Protein AF-A0A7Y5HH45-F1 (afdb_monomer_lite)

pLDDT: mean 80.97, std 15.49, range [41.72, 96.31]

Foldseek 3Di:
DPDPPQVQLPDDDPDDDPDDPVPFDDDPAWTADPVVRAIEGEQLAAASVVSSVVCVVCPPPYHYDFDADPVSDTHHVVPVVVVVVVVVVVVVVPDDPPPDDDDDDDD

Radius of gyration: 21.27 Å; chains: 1; bounding box: 61×26×59 Å

Secondary structure (DSSP, 8-state):
------TTTT---SS---S-GGGSEE-SSEEEETTTTEEEEEGGGS-HHHHHHHHHHTTT--EEE--B-TTSPBP-TT-HHHHHHHHHHHHTS----------PPP-

Structure (mmCIF, N/CA/C/O backbone):
data_AF-A0A7Y5HH45-F1
#
_entry.id   AF-A0A7Y5HH45-F1
#
loop_
_atom_site.group_PDB
_atom_site.id
_atom_site.type_symbol
_atom_site.label_atom_id
_atom_site.label_alt_id
_atom_site.label_comp_id
_atom_site.label_asym_id
_atom_site.label_entity_id
_atom_site.label_seq_id
_atom_site.pdbx_PDB_ins_code
_atom_site.Cartn_x
_atom_site.Cartn_y
_atom_site.Cartn_z
_atom_site.occupancy
_atom_site.B_iso_or_equiv
_atom_site.auth_seq_id
_atom_site.auth_comp_id
_atom_site.auth_asym_id
_atom_site.auth_atom_id
_atom_site.pdbx_PDB_model_num
ATOM 1 N N . MET A 1 1 ? -14.572 -6.696 22.165 1.00 41.72 1 MET A N 1
ATOM 2 C CA . MET A 1 1 ? -14.564 -5.295 21.698 1.00 41.72 1 MET A CA 1
ATOM 3 C C . MET A 1 1 ? -14.423 -5.316 20.185 1.00 41.72 1 MET A C 1
ATOM 5 O O . MET A 1 1 ? -13.322 -5.609 19.725 1.00 41.72 1 MET A O 1
ATOM 9 N N . PRO A 1 2 ? -15.499 -5.151 19.396 1.00 46.34 2 PRO A N 1
ATOM 10 C CA . PRO A 1 2 ? -15.341 -5.051 17.954 1.00 46.34 2 PRO A CA 1
ATOM 11 C C . PRO A 1 2 ? -14.611 -3.734 17.682 1.00 46.34 2 PRO A C 1
ATOM 13 O O . PRO A 1 2 ? -15.032 -2.677 18.142 1.00 46.34 2 PRO A O 1
ATOM 16 N N . LYS A 1 3 ? -13.447 -3.829 17.041 1.00 49.97 3 LYS A N 1
ATOM 17 C CA . LYS A 1 3 ? -12.633 -2.684 16.636 1.00 49.97 3 LYS A CA 1
ATOM 18 C C . LYS A 1 3 ? -13.492 -1.882 15.658 1.00 49.97 3 LYS A C 1
ATOM 20 O O . LYS A 1 3 ? -13.762 -2.388 14.571 1.00 49.97 3 LYS A O 1
ATOM 25 N N . GLU A 1 4 ? -13.983 -0.718 16.090 1.00 50.09 4 GLU A N 1
ATOM 26 C CA . GLU A 1 4 ? -14.666 0.272 15.247 1.00 50.09 4 GLU A CA 1
ATOM 27 C C . GLU A 1 4 ? -13.987 0.281 13.885 1.00 50.09 4 GLU A C 1
ATOM 29 O O . GLU A 1 4 ? -12.758 0.353 13.832 1.00 50.09 4 GLU A O 1
ATOM 34 N N . ALA A 1 5 ? -14.773 0.044 12.833 1.00 52.50 5 ALA A N 1
ATOM 35 C CA . ALA A 1 5 ? -14.305 -0.317 11.505 1.00 52.50 5 ALA A CA 1
ATOM 36 C C . ALA A 1 5 ? -13.239 0.670 11.026 1.00 52.50 5 ALA A C 1
ATOM 38 O O . ALA A 1 5 ? -13.542 1.728 10.477 1.00 52.50 5 ALA A O 1
ATOM 39 N N . ALA A 1 6 ? -11.978 0.326 11.275 1.00 61.62 6 ALA A N 1
ATOM 40 C CA . ALA A 1 6 ? -10.879 1.163 10.870 1.00 61.62 6 ALA A CA 1
ATOM 41 C C . ALA A 1 6 ? -10.910 1.207 9.329 1.00 61.62 6 ALA A C 1
ATOM 43 O O . ALA A 1 6 ? -11.129 0.165 8.697 1.00 61.62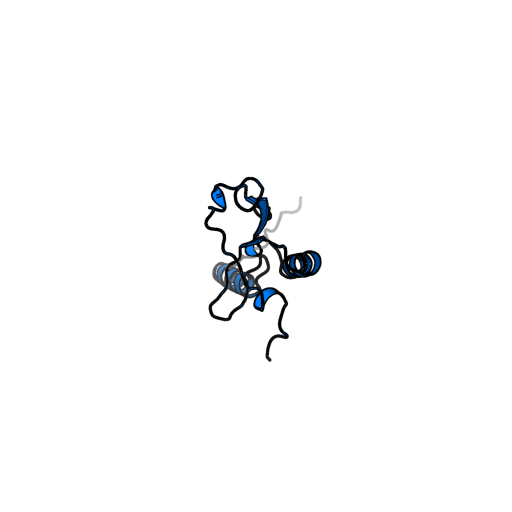 6 ALA A O 1
ATOM 44 N N . PRO A 1 7 ? -10.765 2.395 8.708 1.00 76.94 7 PRO A N 1
ATOM 45 C CA . PRO A 1 7 ? -11.019 2.594 7.278 1.00 76.94 7 PRO A CA 1
ATOM 46 C C . PRO A 1 7 ? -10.288 1.597 6.369 1.00 76.94 7 PRO A C 1
ATOM 48 O O . PRO A 1 7 ? -10.744 1.299 5.267 1.00 76.94 7 PRO A O 1
ATOM 51 N N . LEU A 1 8 ? -9.157 1.060 6.837 1.00 87.50 8 LEU A N 1
ATOM 52 C CA . LEU A 1 8 ? -8.315 0.136 6.086 1.00 87.50 8 LEU A CA 1
ATOM 53 C C . LEU A 1 8 ? -8.908 -1.271 5.959 1.00 87.50 8 LEU A C 1
ATOM 55 O O . LEU A 1 8 ? -8.753 -1.919 4.925 1.00 87.50 8 LEU A O 1
ATOM 59 N N . GLU A 1 9 ? -9.592 -1.758 6.989 1.00 88.06 9 GLU A N 1
ATOM 60 C CA . GLU A 1 9 ? -10.139 -3.114 7.049 1.00 88.06 9 GLU A CA 1
ATOM 61 C C . GLU A 1 9 ? -11.270 -3.316 6.018 1.00 88.06 9 GLU A C 1
ATOM 63 O O . GLU A 1 9 ? -11.467 -4.422 5.510 1.00 88.06 9 GLU A O 1
ATOM 68 N N . GLY A 1 10 ? -11.953 -2.231 5.637 1.00 86.12 10 GLY A N 1
ATOM 69 C CA . GLY A 1 10 ? -12.979 -2.214 4.593 1.00 86.12 10 GLY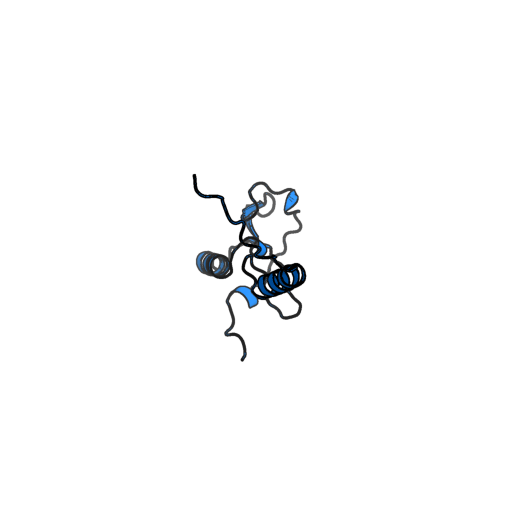 A CA 1
ATOM 70 C C . GLY A 1 10 ? -12.456 -2.089 3.157 1.00 86.12 10 GLY A C 1
ATOM 71 O O . GLY A 1 10 ? -13.243 -2.248 2.223 1.00 86.12 10 GLY A O 1
ATOM 72 N N . ILE A 1 11 ? -11.158 -1.830 2.942 1.00 87.31 11 ILE A N 1
ATOM 73 C CA . ILE A 1 11 ? -10.603 -1.605 1.595 1.00 87.31 11 ILE A CA 1
ATOM 74 C C . ILE A 1 11 ? -10.787 -2.852 0.728 1.00 87.31 11 ILE A C 1
ATOM 76 O O . ILE A 1 11 ? -10.509 -3.977 1.148 1.00 87.31 11 ILE A O 1
ATOM 80 N N . ARG A 1 12 ? -11.210 -2.666 -0.522 1.00 86.88 12 ARG A N 1
ATOM 81 C CA . ARG A 1 12 ? -11.273 -3.729 -1.531 1.00 86.88 12 ARG A CA 1
ATOM 82 C C . ARG A 1 12 ? -10.612 -3.250 -2.812 1.00 86.88 12 ARG A C 1
ATOM 84 O O . ARG A 1 12 ? -10.806 -2.111 -3.223 1.00 86.88 12 ARG A O 1
ATOM 91 N N . ILE A 1 13 ? -9.846 -4.132 -3.447 1.00 88.88 13 ILE A N 1
ATOM 92 C CA . ILE A 1 13 ? -9.290 -3.879 -4.775 1.00 88.88 13 ILE A CA 1
ATOM 93 C C . ILE A 1 13 ? -10.356 -4.302 -5.783 1.00 88.88 13 ILE A C 1
ATOM 95 O O . ILE A 1 13 ? -10.556 -5.494 -6.001 1.00 88.88 13 ILE A O 1
ATOM 99 N N . ALA A 1 14 ? -11.069 -3.329 -6.351 1.00 88.25 14 ALA A N 1
ATOM 100 C CA . ALA A 1 14 ? -12.110 -3.594 -7.345 1.00 88.25 14 ALA A CA 1
ATOM 101 C C . ALA A 1 14 ? -11.524 -4.095 -8.678 1.00 88.25 14 ALA A C 1
ATOM 103 O O . ALA A 1 14 ? -12.088 -4.989 -9.300 1.00 88.25 14 ALA A O 1
ATOM 104 N N . SER A 1 15 ? -10.364 -3.556 -9.070 1.00 89.25 15 SER A N 1
ATOM 105 C CA . SER A 1 15 ? -9.682 -3.885 -10.325 1.00 89.25 15 SER A CA 1
ATOM 106 C C . SER A 1 15 ? -8.213 -4.221 -10.045 1.00 89.25 15 SER A C 1
ATOM 108 O O . SER A 1 15 ? -7.398 -3.303 -9.912 1.00 89.25 15 SER A O 1
ATOM 110 N N . PRO A 1 16 ? -7.854 -5.509 -9.889 1.00 91.06 16 PRO A N 1
ATOM 111 C CA . PRO A 1 16 ? -6.483 -5.905 -9.594 1.00 91.06 16 PRO A CA 1
ATOM 112 C C . PRO A 1 16 ? -5.551 -5.623 -10.777 1.00 91.06 16 PRO A C 1
ATOM 114 O O . PRO A 1 16 ? -5.871 -5.911 -11.928 1.00 91.06 16 PRO A O 1
ATOM 117 N N . CYS A 1 17 ? -4.374 -5.076 -10.479 1.00 90.75 17 CYS A N 1
ATOM 118 C CA . CYS A 1 17 ? -3.299 -4.890 -11.447 1.00 90.75 17 CYS A CA 1
ATOM 119 C C . CYS A 1 17 ? -2.366 -6.109 -11.425 1.00 90.75 17 CYS A C 1
ATOM 121 O O . CYS A 1 17 ? -1.926 -6.527 -10.356 1.00 90.75 17 CYS A O 1
ATOM 123 N N . SER A 1 18 ? -2.050 -6.663 -12.598 1.00 92.00 18 SER A N 1
ATOM 124 C CA . SER A 1 18 ? -1.144 -7.812 -12.757 1.00 92.00 18 SER A CA 1
ATOM 125 C C . SER A 1 18 ? 0.335 -7.426 -12.879 1.00 92.00 18 SER A C 1
ATOM 127 O O . SER A 1 18 ? 1.189 -8.302 -12.992 1.00 92.00 18 SER A O 1
ATOM 129 N N . GLN A 1 19 ? 0.658 -6.129 -12.886 1.00 94.50 19 GLN A N 1
ATOM 130 C CA . GLN A 1 19 ? 2.035 -5.661 -13.029 1.00 94.50 19 GLN A CA 1
ATOM 131 C C . GLN A 1 19 ? 2.865 -5.951 -11.777 1.00 94.50 19 GLN A C 1
ATOM 133 O O . GLN A 1 19 ? 2.400 -5.781 -10.648 1.00 94.50 19 GLN A O 1
ATOM 138 N N . SER A 1 20 ? 4.128 -6.325 -11.990 1.00 93.94 20 SER A N 1
ATOM 139 C CA . SER A 1 20 ? 5.082 -6.496 -10.898 1.00 93.94 20 SER A CA 1
ATOM 140 C C . SER A 1 20 ? 5.416 -5.147 -10.267 1.00 93.94 20 SER A C 1
ATOM 142 O O . SER A 1 20 ? 5.814 -4.215 -10.962 1.00 93.94 20 SER A O 1
ATOM 144 N N . TRP A 1 21 ? 5.295 -5.063 -8.942 1.00 93.25 21 TRP A N 1
ATOM 145 C CA . TRP A 1 21 ? 5.733 -3.906 -8.157 1.00 93.25 21 TRP A CA 1
ATOM 146 C C . TRP A 1 21 ? 7.223 -3.610 -8.359 1.00 93.25 21 TRP A C 1
ATOM 148 O O . TRP A 1 21 ? 7.619 -2.450 -8.471 1.00 93.25 21 TRP A O 1
ATOM 158 N N . ASP A 1 22 ? 8.041 -4.659 -8.463 1.00 94.19 22 ASP A N 1
ATOM 159 C CA . ASP A 1 22 ? 9.497 -4.555 -8.584 1.00 94.19 22 ASP A CA 1
ATOM 160 C C . ASP A 1 22 ? 9.942 -3.940 -9.914 1.00 94.19 22 ASP A C 1
ATOM 162 O O . ASP A 1 22 ? 10.997 -3.319 -9.976 1.00 94.19 22 ASP A O 1
ATOM 166 N N . ALA A 1 23 ? 9.108 -4.045 -10.951 1.00 93.25 23 ALA A N 1
ATOM 167 C CA . ALA A 1 23 ? 9.349 -3.447 -12.262 1.00 93.25 23 ALA A CA 1
ATOM 168 C C . ALA A 1 23 ? 8.873 -1.982 -12.367 1.00 93.25 23 ALA A C 1
ATOM 170 O O . ALA A 1 23 ? 9.068 -1.348 -13.403 1.00 93.25 23 ALA A O 1
ATOM 171 N N . MET A 1 24 ? 8.217 -1.441 -11.334 1.00 94.62 24 MET A N 1
ATOM 172 C CA . MET A 1 24 ? 7.728 -0.059 -11.326 1.00 94.62 24 MET A CA 1
ATOM 173 C C . MET A 1 24 ? 8.805 0.914 -10.834 1.00 94.62 24 MET A C 1
ATOM 175 O O . MET A 1 24 ? 9.596 0.590 -9.950 1.00 94.62 24 MET A O 1
ATOM 179 N N . ALA A 1 25 ? 8.785 2.141 -11.355 1.00 93.81 25 ALA A N 1
ATOM 180 C CA . ALA A 1 25 ? 9.684 3.210 -10.924 1.00 93.81 25 ALA A CA 1
ATOM 181 C C . ALA A 1 25 ? 9.118 3.960 -9.708 1.00 93.81 25 ALA A C 1
ATOM 183 O O . ALA A 1 25 ? 7.928 4.281 -9.673 1.00 93.81 25 ALA A O 1
ATOM 184 N N . GLY A 1 26 ? 9.970 4.267 -8.731 1.00 94.81 26 GLY A N 1
ATOM 185 C CA . GLY A 1 26 ? 9.614 5.007 -7.521 1.00 94.81 26 GLY A CA 1
ATOM 186 C C . GLY A 1 26 ? 10.388 4.507 -6.306 1.00 94.81 26 GLY A C 1
ATOM 187 O O . GLY A 1 26 ? 11.490 3.976 -6.443 1.00 94.81 26 GLY A O 1
ATOM 188 N N . ASP A 1 27 ? 9.805 4.663 -5.122 1.00 94.56 27 ASP A N 1
ATOM 189 C CA . ASP A 1 27 ? 10.419 4.288 -3.849 1.00 94.56 27 ASP A CA 1
ATOM 190 C C . ASP A 1 27 ? 9.690 3.104 -3.179 1.00 94.56 27 ASP A C 1
ATOM 192 O O . ASP A 1 27 ? 8.982 2.326 -3.826 1.00 94.56 27 ASP A O 1
ATOM 196 N N . ALA A 1 28 ? 9.937 2.886 -1.885 1.00 91.81 28 ALA A N 1
ATOM 197 C CA . ALA A 1 28 ? 9.301 1.813 -1.118 1.00 91.81 28 ALA A CA 1
ATOM 198 C C . ALA A 1 28 ? 7.827 2.096 -0.775 1.00 91.81 28 ALA A C 1
ATOM 200 O O . ALA A 1 28 ? 7.084 1.164 -0.490 1.00 91.81 28 ALA A O 1
ATOM 201 N N . ARG A 1 29 ? 7.403 3.362 -0.782 1.00 93.75 29 ARG A N 1
ATOM 202 C CA . ARG A 1 29 ? 6.055 3.805 -0.413 1.00 93.75 29 ARG A CA 1
ATOM 203 C C . ARG A 1 29 ? 5.169 4.002 -1.636 1.00 93.75 29 ARG A C 1
ATOM 205 O O . ARG A 1 29 ? 3.991 3.653 -1.587 1.00 93.75 29 ARG A O 1
ATOM 212 N N . VAL A 1 30 ? 5.699 4.580 -2.709 1.00 95.38 30 VAL A N 1
ATOM 213 C CA . VAL A 1 30 ? 4.938 4.896 -3.916 1.00 95.38 30 VAL A CA 1
ATOM 214 C C . VAL A 1 30 ? 5.738 4.588 -5.171 1.00 95.38 30 VAL A C 1
ATOM 216 O O . VAL A 1 30 ? 6.901 4.968 -5.311 1.00 95.38 30 VAL A O 1
ATOM 219 N N . ARG A 1 31 ? 5.081 3.916 -6.115 1.00 96.31 31 ARG A N 1
ATOM 220 C CA . ARG A 1 31 ? 5.627 3.662 -7.448 1.00 96.31 31 ARG A CA 1
ATOM 221 C C . ARG A 1 31 ? 4.609 3.967 -8.526 1.00 96.31 31 ARG A C 1
ATOM 223 O O . ARG A 1 31 ? 3.406 3.827 -8.317 1.00 96.31 31 ARG A O 1
ATOM 230 N N . PHE A 1 32 ? 5.088 4.369 -9.693 1.00 95.44 32 PHE A N 1
ATOM 231 C CA . PHE A 1 32 ? 4.234 4.626 -10.841 1.00 95.44 32 PHE A CA 1
ATOM 232 C C . PHE A 1 32 ? 4.075 3.365 -11.692 1.00 95.44 32 PHE A C 1
ATOM 234 O O . PHE A 1 32 ? 5.053 2.795 -12.181 1.00 95.44 32 PHE A O 1
ATOM 241 N N . CYS A 1 33 ? 2.828 2.949 -11.913 1.00 95.06 33 CYS A N 1
ATOM 242 C CA . CYS A 1 33 ? 2.510 1.863 -12.830 1.00 95.06 33 CYS A CA 1
ATOM 243 C C . CYS A 1 33 ? 2.198 2.423 -14.221 1.00 95.06 33 CYS A C 1
ATOM 245 O O . CYS A 1 33 ? 1.175 3.083 -14.411 1.00 95.06 33 CYS A O 1
ATOM 247 N N . GLY A 1 34 ? 3.028 2.096 -15.216 1.00 92.50 34 GLY A N 1
ATOM 248 C CA . GLY A 1 34 ? 2.809 2.516 -16.605 1.00 92.50 34 GLY A CA 1
ATOM 249 C C . GLY A 1 34 ? 1.537 1.942 -17.241 1.00 92.50 34 GLY A C 1
ATOM 250 O O . GLY A 1 34 ? 0.891 2.627 -18.028 1.00 92.50 34 GLY A O 1
ATOM 251 N N . ALA A 1 35 ? 1.128 0.725 -16.862 1.00 91.50 35 ALA A N 1
ATOM 252 C CA . ALA A 1 35 ? -0.061 0.073 -17.421 1.00 91.50 35 ALA A CA 1
ATOM 253 C C . ALA A 1 35 ? -1.367 0.709 -16.917 1.00 91.50 35 ALA A C 1
ATOM 255 O O . ALA A 1 35 ? -2.244 1.056 -17.704 1.00 91.50 35 ALA A O 1
ATOM 256 N N . CYS A 1 36 ? -1.489 0.905 -15.600 1.00 89.50 36 CYS A N 1
ATOM 257 C CA . CYS A 1 36 ? -2.661 1.553 -15.006 1.00 89.50 36 CYS A CA 1
ATOM 258 C C . CYS A 1 36 ? -2.621 3.081 -15.130 1.00 89.50 36 CYS A C 1
ATOM 260 O O . CYS A 1 36 ? -3.653 3.724 -14.955 1.00 89.50 36 CYS A O 1
ATOM 262 N N . ARG A 1 37 ? -1.442 3.660 -15.411 1.00 91.69 37 ARG A N 1
ATOM 263 C CA . ARG A 1 37 ? -1.164 5.106 -15.396 1.00 91.69 37 ARG A CA 1
ATOM 264 C C . ARG A 1 37 ? -1.571 5.768 -14.076 1.00 91.69 37 ARG A C 1
ATOM 266 O O . ARG A 1 37 ? -2.136 6.860 -14.054 1.00 91.69 37 ARG A O 1
ATOM 273 N N . LEU A 1 38 ? -1.305 5.078 -12.970 1.00 91.56 38 LEU A N 1
ATOM 274 C CA . LEU A 1 38 ? -1.615 5.516 -11.611 1.00 91.56 38 LEU A CA 1
ATOM 275 C C . LEU A 1 38 ? -0.410 5.289 -10.698 1.00 91.56 38 LEU A C 1
ATOM 277 O O . LEU A 1 38 ? 0.387 4.372 -10.913 1.00 91.56 38 LEU A O 1
ATOM 281 N N . ASN A 1 39 ? -0.335 6.097 -9.642 1.00 94.31 39 ASN A N 1
ATOM 282 C CA . ASN A 1 39 ? 0.534 5.817 -8.509 1.00 94.31 39 ASN A CA 1
ATOM 283 C C . ASN A 1 39 ? -0.052 4.659 -7.701 1.00 94.31 39 ASN A C 1
ATOM 285 O O . ASN A 1 39 ? -1.223 4.689 -7.313 1.00 94.31 39 ASN A O 1
ATOM 289 N N . VAL A 1 40 ? 0.777 3.652 -7.466 1.00 95.06 40 VAL A N 1
ATOM 290 C CA . VAL A 1 40 ? 0.495 2.506 -6.615 1.00 95.06 40 VAL A CA 1
ATOM 291 C C . VAL A 1 40 ? 1.166 2.765 -5.270 1.00 95.06 40 VAL A C 1
ATOM 293 O O . VAL A 1 40 ? 2.377 2.972 -5.208 1.00 95.06 40 VAL A O 1
ATOM 296 N N . TYR A 1 41 ? 0.375 2.785 -4.202 1.00 95.00 41 TYR A N 1
ATOM 297 C 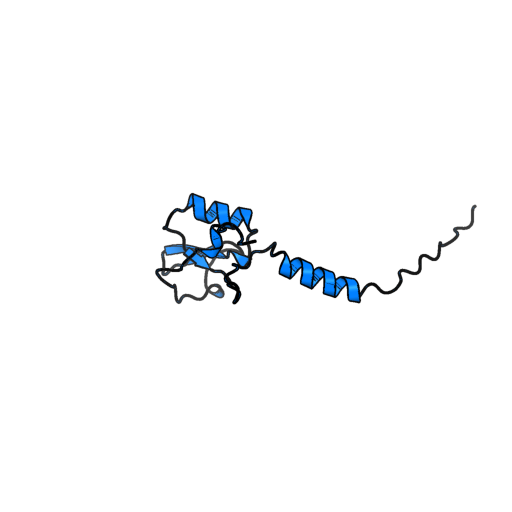CA . TYR A 1 41 ? 0.850 3.042 -2.843 1.00 95.00 41 TYR A CA 1
ATOM 298 C C . TYR A 1 41 ? 0.944 1.738 -2.050 1.00 95.00 41 TYR A C 1
ATOM 300 O O . TYR A 1 41 ? -0.032 0.989 -1.980 1.00 95.00 41 TYR A O 1
ATOM 308 N N . ASP A 1 42 ? 2.092 1.473 -1.432 1.00 95.31 42 ASP A N 1
ATOM 309 C CA . ASP A 1 42 ? 2.264 0.330 -0.535 1.00 95.31 42 ASP A CA 1
ATOM 310 C C . ASP A 1 42 ? 1.872 0.716 0.898 1.00 95.31 42 ASP A C 1
ATOM 312 O O . ASP A 1 42 ? 2.611 1.401 1.609 1.00 95.31 42 ASP A O 1
ATOM 316 N N . LEU A 1 43 ? 0.699 0.257 1.346 1.00 94.00 43 LEU A N 1
ATOM 317 C CA . LEU A 1 43 ? 0.212 0.540 2.700 1.00 94.00 43 LEU A CA 1
ATOM 318 C C . LEU A 1 43 ? 1.063 -0.148 3.773 1.00 94.00 43 LEU A C 1
ATOM 320 O O . LEU A 1 43 ? 1.090 0.310 4.913 1.00 94.00 43 LEU A O 1
ATOM 324 N N . SER A 1 44 ? 1.775 -1.226 3.432 1.00 91.88 44 SER A N 1
ATOM 325 C CA . SER A 1 44 ? 2.674 -1.911 4.364 1.00 91.88 44 SER A CA 1
ATOM 326 C C . SER A 1 44 ? 3.960 -1.121 4.620 1.00 91.88 44 SER A C 1
ATOM 328 O O . SER A 1 44 ? 4.577 -1.298 5.671 1.00 91.88 44 SER A O 1
ATOM 330 N N . ALA A 1 45 ? 4.307 -0.182 3.737 1.00 93.06 45 ALA A N 1
ATOM 331 C CA . ALA A 1 45 ? 5.385 0.784 3.943 1.00 93.06 45 ALA A CA 1
ATOM 332 C C . ALA A 1 45 ? 4.943 2.054 4.702 1.00 93.06 45 ALA A C 1
ATOM 334 O O . ALA A 1 45 ? 5.782 2.890 5.046 1.00 93.06 45 ALA A O 1
ATOM 335 N N . MET A 1 46 ? 3.646 2.206 4.989 1.00 93.31 46 MET A N 1
ATOM 336 C CA . MET A 1 46 ? 3.057 3.377 5.649 1.00 93.31 46 MET A CA 1
ATOM 337 C C . MET A 1 46 ? 2.586 3.035 7.058 1.00 93.31 46 MET A C 1
ATOM 339 O O . MET A 1 46 ? 2.210 1.899 7.340 1.00 93.31 46 MET A O 1
ATOM 343 N N . THR A 1 47 ? 2.588 4.012 7.960 1.00 91.94 47 THR A N 1
ATOM 344 C CA . THR A 1 47 ? 1.900 3.863 9.246 1.00 91.94 47 THR A CA 1
ATOM 345 C C . THR A 1 47 ? 0.387 3.861 9.042 1.00 91.94 47 THR A C 1
ATOM 347 O O . THR A 1 47 ? -0.128 4.339 8.028 1.00 91.94 47 THR A O 1
ATOM 350 N N . ARG A 1 48 ? -0.355 3.335 10.015 1.00 90.25 48 ARG A N 1
ATOM 351 C CA . ARG A 1 48 ? -1.818 3.331 9.974 1.00 90.25 48 ARG A CA 1
ATOM 352 C C . ARG A 1 48 ? -2.446 4.716 9.759 1.00 90.25 48 ARG A C 1
ATOM 354 O O . ARG A 1 48 ? -3.252 4.817 8.836 1.00 90.25 48 ARG A O 1
ATOM 361 N N . PRO A 1 49 ? -2.096 5.775 10.514 1.00 90.69 49 PRO A N 1
ATOM 362 C CA . PRO A 1 49 ? -2.683 7.095 10.284 1.00 90.69 49 PRO A CA 1
ATOM 363 C C . PRO A 1 49 ? -2.371 7.646 8.887 1.00 90.69 49 PRO A C 1
ATOM 365 O O . PRO A 1 49 ? -3.252 8.229 8.258 1.00 90.69 49 PRO A O 1
ATOM 368 N N . GLU A 1 50 ? -1.161 7.420 8.367 1.00 92.00 50 GLU A N 1
ATOM 369 C CA . GLU A 1 50 ? -0.793 7.837 7.008 1.00 92.00 50 GLU A CA 1
ATOM 370 C C . GLU A 1 50 ? -1.607 7.089 5.945 1.00 92.00 50 GLU A C 1
ATOM 372 O O . GLU A 1 50 ? -2.070 7.693 4.978 1.00 92.00 50 GLU A O 1
ATOM 377 N N . ALA A 1 51 ? -1.782 5.774 6.107 1.00 92.19 51 ALA A N 1
ATOM 378 C CA . ALA A 1 51 ? -2.562 4.952 5.187 1.00 92.19 51 ALA A CA 1
ATOM 379 C C . ALA A 1 51 ? -4.043 5.359 5.192 1.00 92.19 51 ALA A C 1
ATOM 381 O O . ALA A 1 51 ? -4.670 5.454 4.140 1.00 92.19 51 ALA A O 1
ATOM 382 N N . GLU A 1 52 ? -4.605 5.637 6.368 1.00 91.12 52 GLU A N 1
ATOM 383 C CA . GLU A 1 52 ? -5.992 6.081 6.496 1.00 91.12 52 GLU A CA 1
ATOM 384 C C . GLU A 1 52 ? -6.204 7.483 5.916 1.00 91.12 52 GLU A C 1
ATOM 386 O O . GLU A 1 52 ? -7.211 7.717 5.248 1.00 91.12 52 GLU A O 1
ATOM 391 N N . ALA A 1 53 ? -5.256 8.404 6.120 1.00 91.19 53 ALA A N 1
ATOM 392 C CA . ALA A 1 53 ? -5.288 9.726 5.499 1.00 91.19 53 ALA A CA 1
ATOM 393 C C . ALA A 1 53 ? -5.260 9.623 3.968 1.00 91.19 53 ALA A C 1
ATOM 395 O O . ALA A 1 53 ? -6.121 10.197 3.307 1.00 91.19 53 ALA A O 1
ATOM 396 N N . LEU A 1 54 ? -4.364 8.799 3.414 1.00 90.69 54 LEU A N 1
ATOM 397 C CA . LEU A 1 54 ? -4.279 8.560 1.972 1.00 90.69 54 LEU A CA 1
ATOM 398 C C . LEU A 1 54 ? -5.608 8.063 1.385 1.00 90.69 54 LEU A C 1
ATOM 400 O O . LEU A 1 54 ? -6.022 8.508 0.315 1.00 90.69 54 LEU A O 1
ATOM 404 N N . VAL A 1 55 ? -6.273 7.135 2.073 1.00 88.44 55 VAL A N 1
ATOM 405 C CA . VAL A 1 55 ? -7.546 6.559 1.619 1.00 88.44 55 VAL A CA 1
ATOM 406 C C . VAL A 1 55 ? -8.673 7.589 1.681 1.00 88.44 55 VAL A C 1
ATOM 408 O O . VAL A 1 55 ? -9.470 7.654 0.747 1.00 88.44 55 VAL A O 1
ATOM 411 N N . ARG A 1 56 ? -8.711 8.423 2.729 1.00 87.50 56 ARG A N 1
ATOM 412 C CA . ARG A 1 56 ? -9.682 9.523 2.849 1.00 87.50 56 ARG A CA 1
ATOM 413 C C . ARG A 1 56 ? -9.464 10.620 1.807 1.00 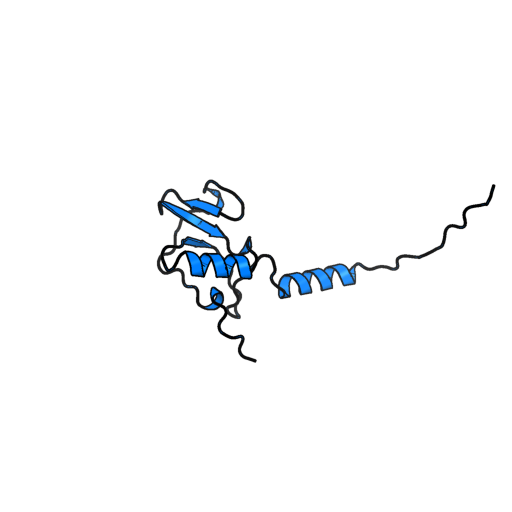87.50 56 ARG A C 1
ATOM 415 O O . ARG A 1 56 ? -10.427 11.128 1.265 1.00 87.50 56 ARG A O 1
ATOM 422 N N . GLU A 1 57 ? -8.221 10.974 1.493 1.00 87.19 57 GLU A N 1
ATOM 423 C CA . GLU A 1 57 ? -7.910 12.055 0.542 1.00 87.19 57 GLU A CA 1
ATOM 424 C C . GLU A 1 57 ? -8.168 11.693 -0.928 1.00 87.19 57 GLU A C 1
ATOM 426 O O . GLU A 1 57 ? -8.245 12.576 -1.785 1.00 87.19 57 GLU A O 1
ATOM 431 N N . ARG A 1 58 ? -8.203 10.398 -1.261 1.00 80.81 58 ARG A N 1
ATOM 432 C CA . ARG A 1 58 ? -8.202 9.910 -2.652 1.00 80.81 58 ARG A CA 1
ATOM 433 C C . ARG A 1 58 ? -9.497 9.209 -3.072 1.00 80.81 58 ARG A C 1
ATOM 435 O O . ARG A 1 58 ? -9.491 8.581 -4.131 1.00 80.81 58 ARG A O 1
ATOM 442 N N . GLU A 1 59 ? -10.556 9.318 -2.260 1.00 65.31 59 GLU A N 1
ATOM 443 C CA . GLU A 1 59 ? -11.929 8.793 -2.430 1.00 65.31 59 GLU A CA 1
ATOM 444 C C . GLU A 1 59 ? -12.194 8.065 -3.768 1.00 65.31 59 GLU A C 1
ATOM 446 O O . GLU A 1 59 ? -12.762 8.603 -4.715 1.00 65.31 59 GLU A O 1
ATOM 451 N N . GLY A 1 60 ? -11.763 6.801 -3.856 1.00 69.38 60 GLY A N 1
ATOM 452 C CA . GLY A 1 60 ? -12.132 5.879 -4.938 1.00 69.38 60 GLY A CA 1
ATOM 453 C C . GLY A 1 60 ? -11.169 5.765 -6.126 1.00 69.38 60 GLY A C 1
ATOM 454 O O . GLY A 1 60 ? -11.196 4.733 -6.796 1.00 69.38 60 GLY A O 1
ATOM 455 N N . ARG A 1 61 ? -10.265 6.725 -6.378 1.00 81.38 61 ARG A N 1
ATOM 456 C CA . ARG A 1 61 ? -9.288 6.638 -7.493 1.00 81.38 61 ARG A CA 1
ATOM 457 C C . ARG A 1 61 ? -7.856 6.414 -7.012 1.00 81.38 61 ARG A C 1
ATOM 459 O O . ARG A 1 61 ? -6.923 7.120 -7.393 1.00 81.38 61 ARG A O 1
ATOM 466 N N . LEU A 1 62 ? -7.695 5.393 -6.178 1.00 88.44 62 LEU A N 1
ATOM 467 C CA . LEU A 1 62 ? -6.440 5.032 -5.531 1.00 88.44 62 LEU A CA 1
ATOM 468 C C . LEU A 1 62 ? -6.026 3.609 -5.921 1.00 88.44 62 LEU A C 1
ATOM 470 O O . LEU A 1 62 ? -6.807 2.671 -5.775 1.00 88.44 62 LEU A O 1
ATOM 474 N N . CYS A 1 63 ? -4.785 3.436 -6.379 1.00 93.19 63 CYS A N 1
ATOM 475 C CA . CYS A 1 63 ? -4.193 2.112 -6.533 1.00 93.19 63 CYS A CA 1
ATOM 476 C C . CYS A 1 63 ? -3.333 1.813 -5.303 1.00 93.19 63 CYS A C 1
ATOM 478 O O . CYS A 1 63 ? -2.456 2.601 -4.950 1.00 93.19 63 CYS A O 1
ATOM 480 N N . VAL A 1 64 ? -3.593 0.690 -4.637 1.00 93.44 64 VAL A N 1
ATOM 481 C CA . VAL A 1 64 ? -2.859 0.282 -3.436 1.00 93.44 64 VAL A CA 1
ATOM 482 C C . VAL A 1 64 ? -2.366 -1.146 -3.549 1.00 93.44 64 VAL A C 1
ATOM 484 O O . VAL A 1 64 ? -2.992 -1.996 -4.182 1.00 93.44 64 VAL A O 1
ATOM 487 N N . ARG A 1 65 ? -1.277 -1.415 -2.842 1.00 92.88 65 ARG A N 1
ATOM 488 C CA . ARG A 1 65 ? -0.822 -2.748 -2.477 1.00 92.88 65 ARG A CA 1
ATOM 489 C C . ARG A 1 65 ? -0.794 -2.834 -0.957 1.00 92.88 65 ARG A C 1
ATOM 491 O O . ARG A 1 65 ? -0.436 -1.876 -0.280 1.00 92.88 65 ARG A O 1
ATOM 498 N N . PHE A 1 66 ? -1.200 -3.976 -0.420 1.00 93.19 66 PHE A N 1
ATOM 499 C CA . PHE A 1 66 ? -1.131 -4.242 1.010 1.00 93.19 66 PHE A CA 1
ATOM 500 C C . PHE A 1 66 ? -1.153 -5.740 1.282 1.00 93.19 66 PHE A C 1
ATOM 502 O O . PHE A 1 66 ? -1.648 -6.530 0.477 1.00 93.19 66 PHE A O 1
ATOM 509 N N . HIS A 1 67 ? -0.682 -6.121 2.464 1.00 91.25 67 HIS A N 1
ATOM 510 C CA . HIS A 1 67 ? -0.873 -7.463 2.992 1.00 91.25 67 HIS A CA 1
ATOM 511 C C . HIS A 1 67 ? -2.043 -7.480 3.981 1.00 91.25 67 HIS A C 1
ATOM 513 O O . HIS A 1 67 ? -2.196 -6.576 4.807 1.00 91.25 67 HIS A O 1
ATOM 519 N N . ARG A 1 68 ? -2.875 -8.523 3.905 1.00 90.12 68 ARG A N 1
ATOM 520 C CA . ARG A 1 68 ? -4.005 -8.740 4.813 1.00 90.12 68 ARG A CA 1
ATOM 521 C C . ARG A 1 68 ? -3.817 -10.048 5.564 1.00 90.12 68 ARG A C 1
ATOM 523 O O . ARG A 1 68 ? -3.519 -11.076 4.963 1.00 90.12 68 ARG A O 1
ATOM 530 N N . ARG A 1 69 ? -3.990 -9.999 6.880 1.00 88.06 69 ARG A N 1
ATOM 531 C CA . ARG A 1 69 ? -3.963 -11.187 7.736 1.00 88.06 69 ARG A CA 1
ATOM 532 C C . ARG A 1 69 ? -5.307 -11.936 7.660 1.00 88.06 69 ARG A C 1
ATOM 534 O O . ARG A 1 69 ? -6.317 -11.309 7.343 1.00 88.06 69 ARG A O 1
ATOM 541 N N . PRO A 1 70 ? -5.363 -13.236 8.013 1.00 87.31 70 PRO A N 1
ATOM 542 C CA . PRO A 1 70 ? -6.627 -13.959 8.170 1.00 87.31 70 PRO A CA 1
ATOM 543 C C . PRO A 1 70 ? -7.690 -13.284 9.053 1.00 87.31 70 PRO A C 1
ATOM 545 O O . PRO A 1 70 ? -8.873 -13.484 8.816 1.00 87.31 70 PRO A O 1
ATOM 548 N N . ASP A 1 71 ? -7.300 -12.456 10.030 1.00 84.75 71 ASP A N 1
ATOM 549 C CA . ASP A 1 71 ? -8.237 -11.691 10.875 1.00 84.75 71 ASP A CA 1
ATOM 550 C C . ASP A 1 71 ? -8.809 -10.428 10.190 1.00 84.75 71 ASP A C 1
ATOM 552 O O . ASP A 1 71 ? -9.538 -9.661 10.813 1.00 84.75 71 ASP A O 1
ATOM 556 N N . GLY A 1 72 ? -8.466 -10.185 8.920 1.00 86.38 72 GLY A N 1
ATOM 557 C CA . GLY A 1 72 ? -8.904 -9.023 8.148 1.00 86.38 72 GLY A CA 1
ATOM 558 C C . GLY A 1 72 ? -8.047 -7.769 8.340 1.00 86.38 72 GLY A C 1
ATOM 559 O O . GLY A 1 72 ? -8.205 -6.808 7.587 1.00 86.38 72 GLY A O 1
ATOM 560 N N . THR A 1 73 ? -7.096 -7.772 9.279 1.00 87.88 73 THR A N 1
ATOM 561 C CA . THR A 1 73 ? -6.247 -6.607 9.556 1.00 87.88 73 THR A CA 1
ATOM 562 C C . THR A 1 73 ? -5.295 -6.336 8.392 1.00 87.88 73 THR A C 1
ATOM 564 O O . THR A 1 73 ? -4.518 -7.209 7.986 1.00 87.88 73 THR A O 1
ATOM 567 N N . VAL A 1 74 ? -5.311 -5.098 7.893 1.00 90.25 74 VAL A N 1
ATOM 568 C CA . VAL A 1 74 ? -4.310 -4.590 6.945 1.00 90.25 74 VAL A CA 1
ATOM 569 C C . VAL A 1 74 ? -2.999 -4.312 7.679 1.00 90.25 74 VA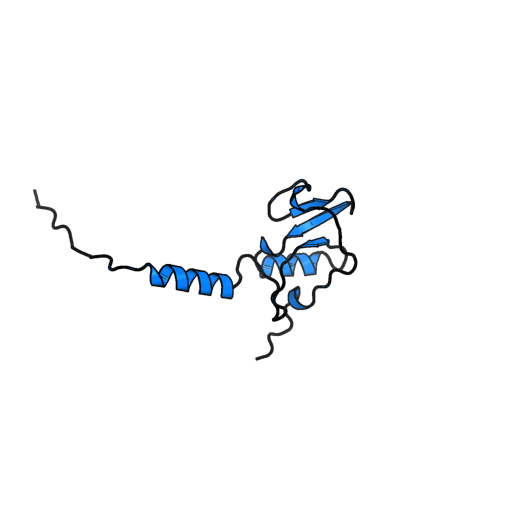L A C 1
ATOM 571 O O . VAL A 1 74 ? -2.975 -3.626 8.708 1.00 90.25 74 VAL A O 1
ATOM 574 N N . LEU A 1 75 ? -1.914 -4.875 7.150 1.00 90.62 75 LEU A N 1
ATOM 575 C CA . LEU A 1 75 ? -0.558 -4.712 7.663 1.00 90.62 75 LEU A CA 1
ATOM 576 C C . LEU A 1 75 ? 0.001 -3.345 7.260 1.00 90.62 75 LEU A C 1
ATOM 578 O O . LEU A 1 75 ? 0.102 -3.038 6.073 1.00 90.62 75 LEU A O 1
ATOM 582 N N . THR A 1 76 ? 0.388 -2.575 8.274 1.00 91.81 76 THR A N 1
ATOM 583 C CA . THR A 1 76 ? 1.033 -1.258 8.190 1.00 91.81 76 THR A CA 1
ATOM 584 C C . THR A 1 76 ? 2.409 -1.316 8.861 1.00 91.81 76 THR A C 1
ATOM 586 O O . THR A 1 76 ? 2.693 -2.240 9.633 1.00 91.81 76 THR A O 1
ATOM 589 N N . LYS A 1 77 ? 3.265 -0.324 8.601 1.00 88.19 77 LYS A N 1
ATOM 590 C CA . LYS A 1 77 ? 4.638 -0.212 9.128 1.00 88.19 77 LYS A CA 1
ATOM 591 C C . LYS A 1 77 ? 4.707 -0.302 10.655 1.00 88.19 77 LYS A C 1
ATOM 593 O O . LYS A 1 77 ? 5.630 -0.878 11.220 1.00 88.19 77 LYS A O 1
ATOM 598 N N . ASP A 1 78 ? 3.711 0.256 11.324 1.00 84.25 78 ASP A N 1
ATOM 599 C CA . ASP A 1 78 ? 3.565 0.355 12.774 1.00 84.25 78 ASP A CA 1
ATOM 600 C C . ASP A 1 78 ? 2.704 -0.770 13.373 1.00 84.25 78 ASP A C 1
ATOM 602 O O . ASP A 1 78 ? 2.169 -0.627 14.472 1.00 84.25 78 ASP A O 1
ATOM 606 N N . CYS A 1 79 ? 2.552 -1.904 12.672 1.00 79.62 79 CYS A N 1
ATOM 607 C CA . CYS A 1 79 ? 1.680 -2.988 13.117 1.00 79.62 79 CYS A CA 1
ATOM 608 C C . CYS A 1 79 ? 2.008 -3.413 14.569 1.00 79.62 79 CYS A C 1
ATOM 610 O O . CYS A 1 79 ? 3.081 -3.973 14.825 1.00 79.62 79 CYS A O 1
ATOM 612 N N . PRO A 1 80 ? 1.077 -3.244 15.531 1.00 71.25 80 PRO A N 1
ATOM 613 C CA . PRO A 1 80 ? 1.348 -3.465 16.953 1.00 71.25 80 PRO A CA 1
ATOM 614 C C . PRO A 1 80 ? 1.691 -4.923 17.266 1.00 71.25 80 PRO A C 1
ATOM 616 O O . PRO A 1 80 ? 2.418 -5.204 18.216 1.00 71.25 80 PRO A O 1
ATOM 619 N N . VAL A 1 81 ? 1.206 -5.866 16.457 1.00 73.88 81 VAL A N 1
ATOM 620 C CA . VAL A 1 81 ? 1.567 -7.283 16.581 1.00 73.88 81 VAL A CA 1
ATOM 621 C C . VAL A 1 81 ? 2.990 -7.534 16.090 1.00 73.88 81 VAL A C 1
ATOM 623 O O . VAL A 1 81 ? 3.720 -8.263 16.753 1.00 73.88 81 VAL A O 1
ATOM 626 N N . GLY A 1 82 ? 3.406 -6.906 14.984 1.00 73.69 82 GLY A N 1
ATOM 627 C CA . GLY A 1 82 ? 4.790 -6.972 14.504 1.00 73.69 82 GLY A CA 1
ATOM 628 C C . GLY A 1 82 ? 5.760 -6.398 15.535 1.00 73.69 82 GLY A C 1
ATOM 629 O O . GLY A 1 82 ? 6.750 -7.037 15.879 1.00 73.69 82 GLY A O 1
ATOM 630 N N . LEU A 1 83 ? 5.399 -5.261 16.134 1.00 75.56 83 LEU A N 1
ATOM 631 C CA . LEU A 1 83 ? 6.148 -4.657 17.235 1.00 75.56 83 LEU A CA 1
ATOM 632 C C . LEU A 1 83 ? 6.190 -5.556 18.479 1.00 75.56 83 LEU A C 1
ATOM 634 O O . LEU A 1 83 ? 7.251 -5.721 19.072 1.00 75.56 83 LEU A O 1
ATOM 638 N N . ARG A 1 84 ? 5.074 -6.183 18.877 1.00 74.50 84 ARG A N 1
ATOM 639 C CA . ARG A 1 84 ? 5.056 -7.149 19.994 1.00 74.50 84 ARG A CA 1
ATOM 640 C C . ARG A 1 84 ? 5.910 -8.382 19.701 1.00 74.50 84 ARG A C 1
ATOM 642 O O . ARG A 1 84 ? 6.620 -8.836 20.592 1.00 74.50 84 ARG A O 1
ATOM 649 N N . ALA A 1 85 ? 5.852 -8.917 18.484 1.00 74.06 85 ALA A N 1
ATOM 650 C CA . ALA A 1 85 ? 6.663 -10.056 18.066 1.00 74.06 85 ALA A CA 1
ATOM 651 C C . ALA A 1 85 ? 8.157 -9.707 18.079 1.00 74.06 85 ALA A C 1
ATOM 653 O O . ALA A 1 85 ? 8.956 -10.474 18.610 1.00 74.06 85 ALA A O 1
ATOM 654 N N . LEU A 1 86 ? 8.523 -8.525 17.576 1.00 75.88 86 LEU A N 1
ATOM 655 C CA . LEU A 1 86 ? 9.888 -8.010 17.6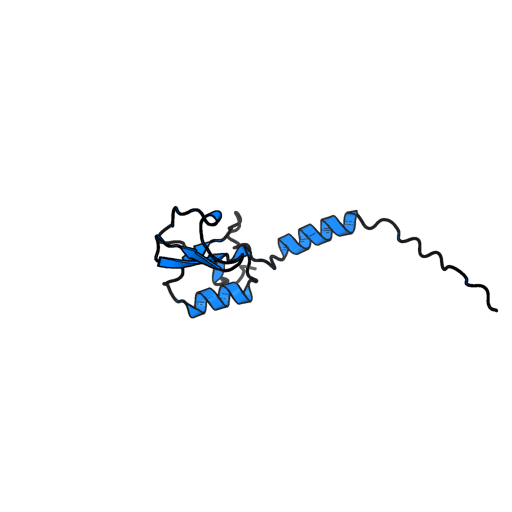41 1.00 75.88 86 LEU A CA 1
ATOM 656 C C . LEU A 1 86 ? 10.355 -7.839 19.091 1.00 75.88 86 LEU A C 1
ATOM 658 O O . LEU A 1 86 ? 11.405 -8.358 19.453 1.00 75.88 86 LEU A O 1
ATOM 662 N N . ARG A 1 87 ? 9.547 -7.195 19.945 1.00 77.19 87 ARG A N 1
ATOM 663 C CA . ARG A 1 87 ? 9.853 -7.035 21.376 1.00 77.19 87 ARG A CA 1
ATOM 664 C C . ARG A 1 87 ? 10.080 -8.375 22.066 1.00 77.19 87 ARG A C 1
ATOM 666 O O . ARG A 1 87 ? 11.059 -8.504 22.782 1.00 77.19 87 ARG A O 1
ATOM 673 N N . ARG A 1 88 ? 9.226 -9.375 21.807 1.00 77.81 88 ARG A N 1
ATOM 674 C CA . ARG A 1 88 ? 9.387 -10.735 22.350 1.00 77.81 88 ARG A CA 1
ATOM 675 C C . ARG A 1 88 ? 10.693 -11.394 21.904 1.00 77.81 88 ARG A C 1
ATOM 677 O O . ARG A 1 88 ? 11.328 -12.068 22.700 1.00 77.81 88 ARG A O 1
ATOM 684 N N . ARG A 1 89 ? 11.096 -11.212 20.643 1.00 76.75 89 ARG A N 1
ATOM 685 C CA . ARG A 1 89 ? 12.367 -11.750 20.129 1.00 76.75 89 ARG A CA 1
ATOM 686 C C . ARG A 1 89 ? 13.571 -11.091 20.795 1.00 76.75 89 ARG A C 1
ATOM 688 O O . ARG A 1 89 ? 14.495 -11.791 21.179 1.00 76.75 89 ARG A O 1
ATOM 695 N N . ILE A 1 90 ? 13.535 -9.770 20.968 1.00 83.06 90 ILE A N 1
ATOM 696 C CA . ILE A 1 90 ? 14.619 -9.016 21.612 1.00 83.06 90 ILE A CA 1
ATOM 697 C C . ILE A 1 90 ? 14.691 -9.332 23.113 1.00 83.06 90 ILE A C 1
ATOM 699 O O . ILE A 1 90 ? 15.782 -9.516 23.637 1.00 83.06 90 ILE A O 1
ATOM 703 N N . SER A 1 91 ? 13.553 -9.478 23.802 1.00 75.50 91 SER A N 1
ATOM 704 C CA . SER A 1 91 ? 13.535 -9.825 25.232 1.00 75.50 91 SER A CA 1
ATOM 705 C C . SER A 1 91 ? 14.118 -11.207 25.539 1.00 75.50 91 SER A C 1
ATOM 707 O O . SER A 1 91 ? 14.551 -11.433 26.658 1.00 75.50 91 SER A O 1
ATOM 709 N N . LEU A 1 92 ? 14.142 -12.125 24.566 1.00 70.81 92 LEU A N 1
ATOM 710 C CA . LEU A 1 92 ? 14.780 -13.442 24.708 1.00 70.81 92 LEU A CA 1
ATOM 711 C C . LEU A 1 92 ? 16.308 -13.396 24.526 1.00 70.81 92 LEU A C 1
ATOM 713 O O . LEU A 1 92 ? 16.977 -14.375 24.831 1.00 70.81 92 LEU A O 1
ATOM 717 N N . LEU A 1 93 ? 16.852 -12.284 24.022 1.00 69.50 93 LEU A N 1
ATOM 718 C CA . LEU A 1 93 ? 18.289 -12.065 23.822 1.00 69.50 93 LEU A CA 1
ATOM 719 C C . LEU A 1 93 ? 18.910 -11.178 24.911 1.00 69.50 93 LEU A C 1
ATOM 721 O O . LEU A 1 93 ? 20.110 -10.923 24.872 1.00 69.50 93 LEU A O 1
ATOM 725 N N . ALA A 1 94 ? 18.113 -10.706 25.873 1.00 59.34 94 ALA A N 1
ATOM 726 C CA . ALA A 1 94 ? 18.602 -9.974 27.034 1.00 59.34 94 ALA A CA 1
ATOM 727 C C . ALA A 1 94 ? 19.266 -10.953 28.019 1.00 59.34 94 ALA A C 1
ATOM 729 O O . ALA A 1 94 ? 18.679 -11.334 29.028 1.00 59.34 94 ALA A O 1
ATOM 730 N N . GLY A 1 95 ? 20.475 -11.401 27.673 1.00 59.22 95 GLY A N 1
ATOM 731 C CA . GLY A 1 95 ? 21.432 -11.933 28.637 1.00 59.22 95 GLY A CA 1
ATOM 732 C C . GLY A 1 95 ? 21.921 -10.814 29.557 1.00 59.22 95 GLY A C 1
ATOM 733 O O . GLY A 1 95 ? 21.911 -9.643 29.175 1.00 59.22 95 GLY A O 1
ATOM 734 N N . GLU A 1 96 ? 22.288 -11.191 30.778 1.00 52.44 96 GLU A N 1
ATOM 735 C CA . GLU A 1 96 ? 22.734 -10.314 31.861 1.00 52.44 96 GLU A CA 1
ATOM 736 C C . GLU A 1 96 ? 23.756 -9.281 31.368 1.00 52.44 96 GLU A C 1
ATOM 738 O O . GLU A 1 96 ? 24.852 -9.619 30.923 1.00 52.44 96 GLU A O 1
ATOM 743 N N . ILE A 1 97 ? 23.393 -7.999 31.443 1.00 55.94 97 ILE A N 1
ATOM 744 C CA . ILE A 1 97 ? 24.388 -6.932 31.420 1.00 55.94 97 ILE A CA 1
ATOM 745 C C . ILE A 1 97 ? 25.013 -6.979 32.812 1.00 55.94 97 ILE A C 1
ATOM 747 O O . ILE A 1 97 ? 24.421 -6.466 33.761 1.00 55.94 97 ILE A O 1
ATOM 751 N N . ASP A 1 98 ? 26.151 -7.661 32.946 1.00 45.66 98 ASP A N 1
ATOM 752 C CA . ASP A 1 98 ? 26.964 -7.609 34.159 1.00 45.66 98 ASP A CA 1
ATOM 753 C C . ASP A 1 98 ? 27.402 -6.155 34.356 1.00 45.66 98 ASP A C 1
ATOM 755 O O . ASP A 1 98 ? 28.292 -5.633 33.683 1.00 45.66 98 ASP A O 1
ATOM 759 N N . ALA A 1 99 ? 26.677 -5.450 35.220 1.00 52.88 99 ALA A N 1
ATOM 760 C CA . ALA A 1 99 ? 27.000 -4.102 35.636 1.00 52.88 99 ALA A CA 1
ATOM 761 C C . ALA A 1 99 ? 28.127 -4.178 36.671 1.00 52.88 99 ALA A C 1
ATOM 763 O O . ALA A 1 99 ? 27.916 -3.836 37.831 1.00 52.88 99 ALA A O 1
ATOM 764 N N . SER A 1 100 ? 29.310 -4.658 36.278 1.00 44.44 100 SER A N 1
ATOM 765 C CA . SER A 1 100 ? 30.496 -4.504 37.114 1.00 44.44 100 SER A CA 1
ATOM 766 C C . SER A 1 100 ? 30.982 -3.055 36.994 1.00 44.44 100 SER A C 1
ATOM 768 O O . SER A 1 100 ? 31.352 -2.617 35.896 1.00 44.44 100 SER A O 1
ATOM 770 N N . PRO A 1 101 ? 30.928 -2.256 38.074 1.00 52.59 101 PRO A N 1
ATOM 771 C CA . PRO A 1 101 ? 31.456 -0.906 38.052 1.00 52.59 101 PRO A CA 1
ATOM 772 C C . PRO A 1 101 ? 32.983 -0.991 37.964 1.00 52.59 101 PRO A C 1
ATOM 774 O O . PRO A 1 101 ? 33.649 -1.500 38.860 1.00 52.59 101 PRO A O 1
ATOM 777 N N . ILE A 1 102 ? 33.544 -0.491 36.866 1.00 54.69 102 ILE A N 1
ATOM 778 C CA . ILE A 1 102 ? 34.987 -0.296 36.726 1.00 54.69 102 ILE A CA 1
ATOM 779 C C . ILE A 1 102 ? 35.369 0.848 37.677 1.00 54.69 102 ILE A C 1
ATOM 781 O O . ILE A 1 102 ? 35.084 2.011 37.388 1.00 54.69 102 ILE A O 1
ATOM 785 N N . GLU A 1 103 ? 35.978 0.535 38.822 1.00 52.59 103 GLU A N 1
ATOM 786 C CA . GLU A 1 103 ? 36.631 1.538 39.669 1.00 52.59 103 GLU A CA 1
ATOM 787 C C . GLU A 1 103 ? 37.823 2.136 38.901 1.00 52.59 103 GLU A C 1
ATOM 789 O O . GLU A 1 103 ? 38.790 1.441 38.583 1.00 52.59 103 GLU A O 1
ATOM 794 N N . LEU A 1 104 ? 37.754 3.430 38.568 1.00 60.19 104 LEU A N 1
ATOM 795 C CA . LEU A 1 104 ? 38.916 4.181 38.087 1.00 60.19 104 LEU A CA 1
ATOM 796 C C . LEU A 1 104 ? 39.791 4.587 39.287 1.00 60.19 104 LEU A C 1
ATOM 798 O O . LEU A 1 104 ? 39.251 5.121 40.259 1.00 60.19 104 LEU A O 1
ATOM 802 N N . PRO A 1 105 ? 41.126 4.417 39.230 1.00 52.91 105 PRO A N 1
ATOM 803 C CA . PRO A 1 105 ? 42.007 4.924 40.270 1.00 52.91 105 PRO A CA 1
ATOM 804 C C . PRO A 1 105 ? 42.087 6.453 40.169 1.00 52.91 105 PRO A C 1
ATOM 806 O O . PRO A 1 105 ? 42.294 7.007 39.088 1.00 52.91 105 PRO A O 1
ATOM 809 N N . ALA A 1 106 ? 41.910 7.129 41.303 1.00 53.22 106 ALA A N 1
ATOM 810 C CA . ALA A 1 106 ? 42.134 8.563 41.430 1.00 53.22 106 ALA A CA 1
ATOM 811 C C . ALA A 1 106 ? 43.635 8.869 41.297 1.00 53.22 106 ALA A C 1
ATOM 813 O O . ALA A 1 106 ? 44.450 8.236 41.974 1.00 53.22 106 ALA A O 1
ATOM 814 N N . LEU A 1 107 ? 43.980 9.830 40.435 1.00 48.19 107 LEU A N 1
ATOM 815 C CA . LEU A 1 107 ? 45.286 10.491 40.415 1.00 48.19 107 LEU A CA 1
ATOM 816 C C . LEU A 1 107 ? 45.128 11.919 40.941 1.00 48.19 107 LEU A C 1
ATOM 818 O O . LEU A 1 107 ? 44.162 12.583 40.497 1.00 48.19 107 LEU A O 1
#

Sequence (107 aa):
MPKEAAPLEGIRIASPCSQSWDAMAGDARVRFCGACRLNVYDLSAMTRPEAEALVREREGRLCVRFHRRPDGTVLTKDCPVGLRALRRRISLLAGEIDASPIELPAL